Protein AF-A0A382N9A8-F1 (afdb_monomer_lite)

pLDDT: mean 83.61, std 8.75, range [49.22, 95.38]

Sequence (159 aa):
MVRSFYKTKEWALWAYGGGAVLMLSIWMQVQMTVALNSWYGKFYALLQNSADYVEKPQEGILLFYQQLISLDYVRNGFEGDPSFLVIASPYVVLATLTSYFTSIYGLRWRQAMTWGYIPRWRSVEQEIEGASQRIQEDCNRFARIIESLGLQIVRAVMT

Radius of gyration: 24.33 Å; chains: 1; bounding box: 50×27×77 Å

Secondary structure (DSSP, 8-state):
-HHHHHS-HHHHIIIIIIHHHHHHHHHHHHHHHHHHHHHHHHHHHHHHGGGGGSS-HHHHHHHHHHHHH--HHHHTTS-SPPPHHHHHHHHHHHHHHHHHHHHHHHHHHHHHHHHHHHHHHHT-SS--TTHHHHHHHHHHHHHHHHHHHHHHHHHHHH-

Organism: NCBI:txid408172

Structure (mmCIF, N/CA/C/O backbone):
data_AF-A0A382N9A8-F1
#
_entry.id   AF-A0A382N9A8-F1
#
loop_
_atom_site.group_PDB
_atom_site.id
_atom_site.type_symbol
_atom_site.label_atom_id
_atom_site.label_alt_id
_atom_site.label_comp_id
_atom_site.label_asym_id
_atom_site.label_entity_id
_atom_site.label_seq_id
_atom_site.pdbx_PDB_ins_code
_atom_site.Cartn_x
_atom_site.Cartn_y
_atom_site.Cartn_z
_atom_site.occupancy
_atom_site.B_iso_or_equiv
_atom_site.auth_seq_id
_atom_site.auth_comp_id
_atom_site.auth_asym_id
_atom_site.auth_atom_id
_atom_site.pdbx_PDB_model_num
ATOM 1 N N . MET A 1 1 ? -13.504 -11.016 23.204 1.00 64.00 1 MET A N 1
ATOM 2 C CA . MET A 1 1 ? -12.923 -9.980 22.318 1.00 64.00 1 MET A CA 1
ATOM 3 C C . MET A 1 1 ? -13.309 -10.180 20.853 1.00 64.00 1 MET A C 1
ATOM 5 O O . MET A 1 1 ? -14.146 -9.431 20.378 1.00 64.00 1 MET A O 1
ATOM 9 N N . VAL A 1 2 ? -12.833 -11.222 20.156 1.00 66.88 2 VAL A N 1
ATOM 10 C CA . VAL A 1 2 ? -13.151 -11.454 18.721 1.00 66.88 2 VAL A CA 1
ATOM 11 C C . VAL A 1 2 ? -14.659 -11.596 18.450 1.00 66.88 2 VAL A C 1
ATOM 13 O O . VAL A 1 2 ? -15.187 -10.981 17.529 1.00 66.88 2 VAL A O 1
ATOM 16 N N . ARG A 1 3 ? -15.390 -12.337 19.300 1.00 69.69 3 ARG A N 1
ATOM 17 C CA . ARG A 1 3 ? -16.852 -12.498 19.161 1.00 69.69 3 ARG A CA 1
ATOM 18 C C . ARG A 1 3 ? -17.608 -11.163 19.209 1.00 69.69 3 ARG A C 1
ATOM 20 O O . ARG A 1 3 ? -18.590 -11.024 18.501 1.00 69.69 3 ARG A O 1
ATOM 27 N N . SER A 1 4 ? -17.143 -10.183 19.985 1.00 71.62 4 SER A N 1
ATOM 28 C CA . SER A 1 4 ? -17.820 -8.887 20.140 1.00 71.62 4 SER A CA 1
ATOM 29 C C . SER A 1 4 ? -17.838 -8.065 18.847 1.00 71.62 4 SER A C 1
ATOM 31 O O . SER A 1 4 ? -18.730 -7.245 18.663 1.00 71.62 4 SER A O 1
ATOM 33 N N . PHE A 1 5 ? -16.889 -8.309 17.940 1.00 75.06 5 PHE A N 1
ATOM 34 C CA . PHE A 1 5 ? -16.811 -7.630 16.647 1.00 75.06 5 PHE A CA 1
ATOM 35 C C . PHE A 1 5 ? -17.370 -8.482 15.504 1.00 75.06 5 PHE A C 1
ATOM 37 O O . PHE A 1 5 ? -18.150 -7.987 14.702 1.00 75.06 5 PHE A O 1
ATOM 44 N N . TYR A 1 6 ? -17.051 -9.779 15.470 1.00 74.38 6 TYR A N 1
ATOM 45 C CA . TYR A 1 6 ? -17.453 -10.659 14.365 1.00 74.38 6 TYR A CA 1
ATOM 46 C C . TYR A 1 6 ? -18.821 -11.343 14.551 1.00 74.38 6 TYR A C 1
ATOM 48 O O . TYR A 1 6 ? -19.392 -11.813 13.576 1.00 74.38 6 TYR A O 1
ATOM 56 N N . LYS A 1 7 ? -19.379 -11.429 15.770 1.00 78.00 7 LYS A N 1
ATOM 57 C CA . LYS A 1 7 ? -20.690 -12.078 16.023 1.00 78.00 7 LYS A CA 1
ATOM 58 C C . LYS A 1 7 ? -21.831 -11.109 16.350 1.00 78.00 7 LYS A C 1
ATOM 60 O O . LYS A 1 7 ? -22.952 -11.561 16.572 1.00 78.00 7 LYS A O 1
ATOM 65 N N . THR A 1 8 ? -21.582 -9.803 16.377 1.00 81.19 8 THR A N 1
ATOM 66 C CA . THR A 1 8 ? -22.596 -8.801 16.740 1.00 81.19 8 THR A CA 1
ATOM 67 C C . THR A 1 8 ? -23.176 -8.164 15.482 1.00 81.19 8 THR A C 1
ATOM 69 O O . THR A 1 8 ? -22.420 -7.696 14.633 1.00 81.19 8 THR A O 1
ATOM 72 N N . LYS A 1 9 ? -24.511 -8.112 15.359 1.00 78.38 9 LYS A N 1
ATOM 73 C CA . LYS A 1 9 ? -25.193 -7.580 14.160 1.00 78.38 9 LYS A CA 1
ATOM 74 C C . LYS A 1 9 ? -24.804 -6.133 13.839 1.00 78.38 9 LYS A C 1
ATOM 76 O O . LYS A 1 9 ? -24.643 -5.803 12.672 1.00 78.38 9 LYS A O 1
ATOM 81 N N . GLU A 1 10 ? -24.593 -5.309 14.863 1.00 83.00 10 GLU A N 1
ATOM 82 C CA . GLU A 1 10 ? -24.188 -3.900 14.730 1.00 83.00 10 GLU A CA 1
ATOM 83 C C . GLU A 1 10 ? -22.838 -3.729 14.017 1.00 83.00 10 GLU A C 1
ATOM 85 O O . GLU A 1 10 ? -22.650 -2.795 13.242 1.00 83.00 10 GLU A O 1
ATOM 90 N N . TRP A 1 11 ? -21.903 -4.653 14.253 1.00 85.50 11 TRP A N 1
ATOM 91 C CA . TRP A 1 11 ? -20.531 -4.576 13.748 1.00 85.50 11 TRP A CA 1
ATOM 92 C C . TRP A 1 11 ? -20.278 -5.481 12.543 1.00 85.50 11 TRP A C 1
ATOM 94 O O . TRP A 1 11 ? -19.219 -5.380 11.933 1.00 85.50 11 TRP A O 1
ATOM 104 N N . ALA A 1 12 ? -21.245 -6.317 12.153 1.00 83.75 12 ALA A N 1
ATOM 105 C CA . ALA A 1 12 ? -21.089 -7.307 11.088 1.00 83.75 12 ALA A CA 1
ATOM 106 C C . ALA A 1 12 ? -20.700 -6.682 9.735 1.00 83.75 12 ALA A C 1
ATOM 108 O O . ALA A 1 12 ? -19.810 -7.195 9.061 1.00 83.75 12 ALA A O 1
ATOM 109 N N . LEU A 1 13 ? -21.306 -5.549 9.358 1.00 85.06 13 LEU A N 1
ATOM 110 C CA . LEU A 1 13 ? -20.954 -4.833 8.123 1.00 85.06 13 LEU A CA 1
ATOM 111 C C . LEU A 1 13 ? -19.500 -4.354 8.132 1.00 85.06 13 LEU A C 1
ATOM 113 O O . LEU A 1 13 ? -18.795 -4.505 7.139 1.00 85.06 13 LEU A O 1
ATOM 117 N N . TRP A 1 14 ? -19.033 -3.821 9.262 1.00 86.88 14 TRP A N 1
ATOM 118 C CA . TRP A 1 14 ? -17.641 -3.408 9.404 1.00 86.88 14 TRP A CA 1
ATOM 119 C C . TRP A 1 14 ? -16.714 -4.612 9.415 1.00 86.88 14 TRP A C 1
ATOM 121 O O . TRP A 1 14 ? -15.769 -4.626 8.643 1.00 86.88 14 TRP A O 1
ATOM 131 N N . ALA A 1 15 ? -17.006 -5.630 10.221 1.00 84.38 15 ALA A N 1
ATOM 132 C CA . ALA A 1 15 ? -16.158 -6.801 10.391 1.00 84.38 15 ALA A CA 1
ATOM 133 C C . ALA A 1 15 ? -15.970 -7.595 9.090 1.00 84.38 15 ALA A C 1
ATOM 135 O O . ALA A 1 15 ? -14.845 -7.919 8.720 1.00 84.38 15 ALA A O 1
ATOM 136 N N . TYR A 1 16 ? -17.054 -7.884 8.368 1.00 85.69 16 TYR A N 1
ATOM 137 C CA . TYR A 1 16 ? -16.980 -8.671 7.137 1.00 85.69 16 TYR A CA 1
ATOM 138 C C . TYR A 1 16 ? -16.769 -7.799 5.901 1.00 85.69 16 TYR A C 1
ATOM 140 O O . TYR A 1 16 ? -15.902 -8.102 5.089 1.00 85.69 16 TYR A O 1
ATOM 148 N N . GLY A 1 17 ? -17.510 -6.696 5.769 1.00 88.56 17 GLY A N 1
ATOM 149 C CA . GLY A 1 17 ? -17.387 -5.792 4.624 1.00 88.56 17 GLY A CA 1
ATOM 150 C C . GLY A 1 17 ? -16.067 -5.025 4.635 1.00 88.56 17 GLY A C 1
ATOM 151 O O . GLY A 1 17 ? -15.344 -5.032 3.645 1.00 88.56 17 GLY A O 1
ATOM 152 N N . GLY A 1 18 ? -15.698 -4.433 5.773 1.00 88.12 18 GLY A N 1
ATOM 153 C CA . GLY A 1 18 ? -14.402 -3.768 5.924 1.00 88.12 18 GLY A CA 1
ATOM 154 C C . GLY A 1 18 ? -13.226 -4.739 5.801 1.00 88.12 18 GLY A C 1
ATOM 155 O O . GLY A 1 18 ? -12.240 -4.420 5.141 1.00 88.12 18 GLY A O 1
ATOM 156 N N . GLY A 1 19 ? -13.356 -5.950 6.352 1.00 86.50 19 GLY A N 1
ATOM 157 C CA . GLY A 1 19 ? -12.365 -7.013 6.173 1.00 86.50 19 GLY A CA 1
ATOM 158 C C . GLY A 1 19 ? -12.198 -7.419 4.704 1.00 86.50 19 GLY A C 1
ATOM 159 O O . GLY A 1 19 ? -11.072 -7.514 4.219 1.00 86.50 19 GLY A O 1
ATOM 160 N N . ALA A 1 20 ? -13.300 -7.591 3.968 1.00 88.50 20 ALA A N 1
ATOM 161 C CA . ALA A 1 20 ? -13.270 -7.906 2.541 1.00 88.50 20 ALA A CA 1
ATOM 162 C C . ALA A 1 20 ? -12.640 -6.780 1.707 1.00 88.50 20 ALA A C 1
ATOM 164 O O . ALA A 1 20 ? -11.820 -7.060 0.835 1.00 88.50 20 ALA A O 1
ATOM 165 N N . VAL A 1 21 ? -12.962 -5.516 2.007 1.00 89.69 21 VAL A N 1
ATOM 166 C CA . VAL A 1 21 ? -12.340 -4.349 1.359 1.00 89.69 21 VAL A CA 1
ATOM 167 C C . VAL A 1 21 ? -10.832 -4.336 1.598 1.00 89.69 21 VAL A C 1
ATOM 169 O O . VAL A 1 21 ? -10.076 -4.157 0.650 1.00 89.69 21 VAL A O 1
ATOM 172 N N . LEU A 1 22 ? -10.374 -4.580 2.830 1.00 88.88 22 LEU A N 1
ATOM 173 C CA . LEU A 1 22 ? -8.941 -4.657 3.131 1.00 88.88 22 LEU A CA 1
ATOM 174 C C . LEU A 1 22 ? -8.247 -5.790 2.376 1.00 88.88 22 LEU A C 1
ATOM 176 O O . LEU A 1 22 ? -7.193 -5.568 1.785 1.00 88.88 22 LEU A O 1
ATOM 180 N N . MET A 1 23 ? -8.847 -6.980 2.358 1.00 84.88 23 MET A N 1
ATOM 181 C CA . MET A 1 23 ? -8.313 -8.126 1.618 1.00 84.88 23 MET A CA 1
ATOM 182 C C . MET A 1 23 ? -8.196 -7.831 0.120 1.00 84.88 23 MET A C 1
ATOM 184 O O . MET A 1 23 ? -7.156 -8.097 -0.479 1.00 84.88 23 MET A O 1
ATOM 188 N N . LEU A 1 24 ? -9.233 -7.238 -0.473 1.00 88.31 24 LEU A N 1
ATOM 189 C CA . LEU A 1 24 ? -9.244 -6.851 -1.882 1.00 88.31 24 LEU A CA 1
ATOM 190 C C . LEU A 1 24 ? -8.199 -5.765 -2.178 1.00 88.31 24 LEU A C 1
ATOM 192 O O . LEU A 1 24 ? -7.467 -5.870 -3.160 1.00 88.31 24 LEU A O 1
ATOM 196 N N . SER A 1 25 ? -8.064 -4.766 -1.304 1.00 88.50 25 SER A N 1
ATOM 197 C CA . SER A 1 25 ? -7.040 -3.724 -1.423 1.00 88.50 25 SER A CA 1
ATOM 198 C C . SER A 1 25 ? -5.620 -4.281 -1.363 1.00 88.50 25 SER A C 1
ATOM 200 O O . SER A 1 25 ? -4.781 -3.894 -2.175 1.00 88.50 25 SER A O 1
ATOM 202 N N . ILE A 1 26 ? -5.344 -5.211 -0.444 1.00 85.50 26 ILE A N 1
ATOM 203 C CA . ILE A 1 26 ? -4.035 -5.873 -0.350 1.00 85.50 26 ILE A CA 1
ATOM 204 C C . ILE A 1 26 ? -3.778 -6.720 -1.600 1.00 85.50 26 ILE A C 1
ATOM 206 O O . ILE A 1 26 ? -2.691 -6.650 -2.168 1.00 85.50 26 ILE A O 1
ATOM 210 N N . TRP A 1 27 ? -4.773 -7.476 -2.070 1.00 86.94 27 TRP A N 1
ATOM 211 C CA . TRP A 1 27 ? -4.645 -8.265 -3.295 1.00 86.94 27 TRP A CA 1
ATOM 212 C C . TRP A 1 27 ? -4.304 -7.388 -4.510 1.00 86.94 27 TRP A C 1
ATOM 214 O O . TRP A 1 27 ? -3.368 -7.704 -5.244 1.00 86.94 27 TRP A O 1
ATOM 224 N N . MET A 1 28 ? -4.982 -6.247 -4.682 1.00 89.25 28 MET A N 1
ATOM 225 C CA . MET A 1 28 ? -4.665 -5.284 -5.745 1.00 89.25 28 MET A CA 1
ATOM 226 C C . MET A 1 28 ? -3.245 -4.717 -5.614 1.00 89.25 28 MET A C 1
ATOM 228 O O . MET A 1 28 ? -2.534 -4.628 -6.613 1.00 89.25 28 MET A O 1
ATOM 232 N N . GLN A 1 29 ? -2.799 -4.382 -4.397 1.00 87.50 29 GLN A N 1
ATOM 233 C CA . GLN A 1 29 ? -1.422 -3.927 -4.163 1.00 87.50 29 GLN A CA 1
ATOM 234 C C . GLN A 1 29 ? -0.392 -4.987 -4.572 1.00 87.50 29 GLN A C 1
ATOM 236 O O . GLN A 1 29 ? 0.605 -4.648 -5.201 1.00 87.50 29 GLN A O 1
ATOM 241 N N . VAL A 1 30 ? -0.638 -6.267 -4.274 1.00 88.88 30 VAL A N 1
ATOM 242 C CA . VAL A 1 30 ? 0.253 -7.363 -4.690 1.00 88.88 30 VAL A CA 1
ATOM 243 C C . VAL A 1 30 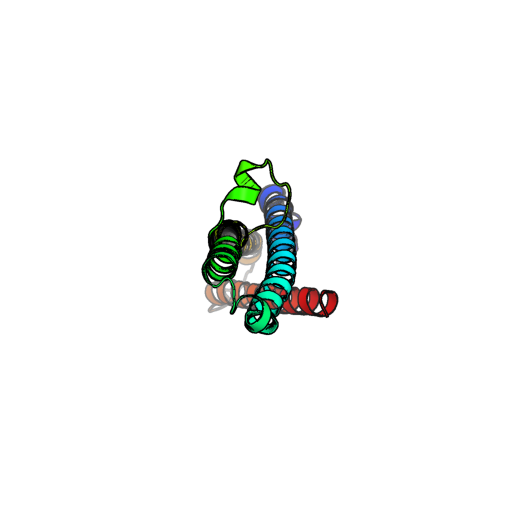? 0.336 -7.460 -6.215 1.00 88.88 30 VAL A C 1
ATOM 245 O O . VAL A 1 30 ? 1.439 -7.559 -6.748 1.00 88.88 30 VAL A O 1
ATOM 248 N N . GLN A 1 31 ? -0.792 -7.369 -6.928 1.00 88.94 31 GLN A N 1
ATOM 249 C CA . GLN A 1 31 ? -0.790 -7.376 -8.399 1.00 88.94 31 GLN A CA 1
ATOM 250 C C . GLN A 1 31 ? 0.023 -6.207 -8.976 1.00 88.94 31 GLN A C 1
ATOM 252 O O . GLN A 1 31 ? 0.820 -6.395 -9.894 1.00 88.94 31 GLN A O 1
ATOM 257 N N . MET A 1 32 ? -0.111 -5.011 -8.395 1.00 91.00 32 MET A N 1
ATOM 258 C CA . MET A 1 32 ? 0.687 -3.845 -8.791 1.00 91.00 32 MET A CA 1
ATOM 259 C C . MET A 1 32 ? 2.183 -4.045 -8.512 1.00 91.00 32 MET A C 1
ATOM 261 O O . MET A 1 32 ? 3.008 -3.678 -9.345 1.00 91.00 32 MET A O 1
ATOM 265 N N . THR A 1 33 ? 2.553 -4.676 -7.395 1.00 88.94 33 THR A N 1
ATOM 266 C CA . THR A 1 33 ? 3.955 -5.010 -7.091 1.00 88.94 33 THR A CA 1
ATOM 267 C C . THR A 1 33 ? 4.532 -6.018 -8.085 1.00 88.94 33 THR A C 1
ATOM 269 O O . THR A 1 33 ? 5.675 -5.870 -8.513 1.00 88.94 33 THR A O 1
ATOM 272 N N . VAL A 1 34 ? 3.754 -7.019 -8.509 1.00 91.06 34 VAL A N 1
ATOM 273 C CA . VAL A 1 34 ? 4.177 -7.958 -9.565 1.00 91.06 34 VAL A CA 1
ATOM 274 C C . VAL A 1 34 ? 4.393 -7.220 -10.889 1.00 91.06 34 VAL A C 1
ATOM 276 O O . VAL A 1 34 ? 5.408 -7.439 -11.553 1.00 91.06 34 VAL A O 1
ATOM 279 N N . ALA A 1 35 ? 3.492 -6.301 -11.247 1.00 91.75 35 ALA A N 1
ATOM 280 C CA . ALA A 1 35 ? 3.644 -5.469 -12.438 1.00 91.75 35 ALA A CA 1
ATOM 281 C C . ALA A 1 35 ? 4.898 -4.577 -12.359 1.00 91.75 35 ALA A C 1
ATOM 283 O O . ALA A 1 35 ? 5.660 -4.515 -13.323 1.00 91.75 35 ALA A O 1
ATOM 284 N N . LEU A 1 36 ? 5.172 -3.964 -11.198 1.00 92.88 36 LEU A N 1
ATOM 285 C CA . LEU A 1 36 ? 6.410 -3.215 -10.953 1.00 92.88 36 LEU A CA 1
ATOM 286 C C . LEU A 1 36 ? 7.650 -4.098 -11.100 1.00 92.88 36 LEU A C 1
ATOM 288 O O . LEU A 1 36 ? 8.618 -3.675 -11.721 1.00 92.88 36 LEU A O 1
ATOM 292 N N . ASN A 1 37 ? 7.632 -5.327 -10.581 1.00 92.19 37 ASN A N 1
ATOM 293 C CA . ASN A 1 37 ? 8.753 -6.259 -10.727 1.00 92.19 37 ASN A CA 1
ATOM 294 C C . ASN A 1 37 ? 9.009 -6.630 -12.196 1.00 92.19 37 ASN A C 1
ATOM 296 O O . ASN A 1 37 ? 10.161 -6.683 -12.626 1.00 92.19 37 ASN A O 1
ATOM 300 N N . SER A 1 38 ? 7.951 -6.849 -12.983 1.00 92.38 38 SER A N 1
ATOM 301 C CA . SER A 1 38 ? 8.084 -7.082 -14.427 1.00 92.38 38 SER A CA 1
ATOM 302 C C . SER A 1 38 ? 8.661 -5.858 -15.144 1.00 92.38 38 SER A C 1
ATOM 304 O O . SER A 1 38 ? 9.596 -5.990 -15.939 1.00 92.38 38 SER A O 1
ATOM 306 N N . TRP A 1 39 ? 8.163 -4.664 -14.807 1.00 94.62 39 TRP A N 1
ATOM 307 C CA . TRP A 1 39 ? 8.689 -3.397 -15.311 1.00 94.62 39 TRP A CA 1
ATOM 308 C C . TRP A 1 39 ? 10.174 -3.216 -14.965 1.00 94.62 39 TRP A C 1
ATOM 310 O O . TRP A 1 39 ? 10.965 -2.893 -15.848 1.00 94.62 39 TRP A O 1
ATOM 320 N N . TYR A 1 40 ? 10.581 -3.512 -13.724 1.00 93.62 40 TYR A N 1
ATOM 321 C CA . TYR A 1 40 ? 11.980 -3.452 -13.290 1.00 93.62 40 TYR A CA 1
ATOM 322 C C . TYR A 1 40 ? 12.885 -4.305 -14.181 1.00 93.62 40 TYR A C 1
ATOM 324 O O . TYR A 1 40 ? 13.927 -3.826 -14.626 1.00 93.62 40 TYR A O 1
ATOM 332 N N . GLY A 1 41 ? 12.480 -5.541 -14.486 1.00 93.44 41 GLY A N 1
ATOM 333 C CA . GLY A 1 41 ? 13.239 -6.416 -15.381 1.00 93.44 41 GLY A CA 1
ATOM 334 C C . GLY A 1 41 ? 13.438 -5.806 -16.772 1.00 93.44 41 GLY A C 1
ATOM 335 O O . GLY A 1 41 ? 14.560 -5.767 -17.276 1.00 93.44 41 GLY A O 1
ATOM 336 N N . LYS A 1 42 ? 12.369 -5.265 -17.370 1.00 91.38 42 LYS A N 1
ATOM 337 C CA . LYS A 1 42 ? 12.420 -4.620 -18.696 1.00 91.38 42 LYS A CA 1
ATOM 338 C C . LYS A 1 42 ? 13.270 -3.352 -18.690 1.00 91.38 42 LYS A C 1
ATOM 340 O O . LYS A 1 42 ? 14.075 -3.144 -19.595 1.00 91.38 42 LYS A O 1
ATOM 345 N N . PHE A 1 43 ? 13.121 -2.529 -17.658 1.00 93.56 43 PHE A N 1
ATOM 346 C CA . PHE A 1 43 ? 13.870 -1.291 -17.503 1.00 93.56 43 PHE A CA 1
ATOM 347 C C . PHE A 1 43 ? 15.374 -1.551 -17.372 1.00 93.56 43 PHE A C 1
ATOM 349 O O . PHE A 1 43 ? 16.171 -0.933 -18.075 1.00 93.56 43 PHE A O 1
ATOM 356 N N . TYR A 1 44 ? 15.781 -2.508 -16.534 1.00 92.56 44 TYR A N 1
ATOM 357 C CA . TYR A 1 44 ? 17.197 -2.857 -16.409 1.00 92.56 44 TYR A CA 1
ATOM 358 C C . TYR A 1 44 ? 17.755 -3.533 -17.662 1.00 92.56 44 TYR A C 1
ATOM 360 O O . TYR A 1 44 ? 18.898 -3.257 -18.017 1.00 92.56 44 TYR A O 1
ATOM 368 N N . ALA A 1 45 ? 16.962 -4.339 -18.374 1.00 93.44 45 ALA A N 1
ATOM 369 C CA . ALA A 1 45 ? 17.370 -4.879 -19.670 1.00 93.44 45 ALA A CA 1
ATOM 370 C C . ALA A 1 45 ? 17.627 -3.763 -20.701 1.00 93.44 45 ALA A C 1
ATOM 372 O O . ALA A 1 45 ? 18.618 -3.817 -21.427 1.00 93.44 45 ALA A O 1
ATOM 373 N N . LEU A 1 46 ? 16.793 -2.715 -20.723 1.00 91.06 46 LEU A N 1
ATOM 374 C CA . LEU A 1 46 ? 17.009 -1.536 -21.570 1.00 91.06 46 LEU A CA 1
ATOM 375 C C . LEU A 1 46 ? 18.322 -0.819 -21.221 1.00 91.06 46 LEU A C 1
ATOM 377 O O . LEU A 1 46 ? 19.072 -0.440 -22.117 1.00 91.06 46 LEU A O 1
ATOM 381 N N . LEU A 1 47 ? 18.621 -0.656 -19.929 1.00 91.00 47 LEU A N 1
ATOM 382 C CA . LEU A 1 47 ? 19.882 -0.051 -19.487 1.00 91.00 47 LEU A CA 1
ATOM 383 C C . LEU A 1 47 ? 21.096 -0.923 -19.829 1.00 91.00 47 LEU A C 1
ATOM 385 O O . LEU A 1 47 ? 22.133 -0.401 -20.240 1.00 91.00 47 LEU A O 1
ATOM 389 N N . GLN A 1 48 ? 20.972 -2.241 -19.683 1.00 92.44 48 GLN A N 1
ATOM 390 C CA . GLN A 1 48 ? 22.037 -3.191 -19.994 1.00 92.44 48 GLN A CA 1
ATOM 391 C C . GLN A 1 48 ? 22.364 -3.211 -21.493 1.00 92.44 48 GLN A C 1
ATOM 393 O O . GLN A 1 48 ? 23.535 -3.217 -21.860 1.00 92.44 48 GLN A O 1
ATOM 398 N N . ASN A 1 49 ? 21.342 -3.135 -22.345 1.00 90.56 49 ASN A N 1
ATOM 399 C CA . ASN A 1 49 ? 21.479 -3.099 -23.802 1.00 90.56 49 ASN A CA 1
ATOM 400 C C . ASN A 1 49 ? 21.630 -1.666 -24.344 1.00 90.56 49 ASN A C 1
ATOM 402 O O . ASN A 1 49 ? 21.401 -1.405 -25.521 1.00 90.56 49 ASN A O 1
ATOM 406 N N . SER A 1 50 ? 22.024 -0.709 -23.499 1.00 86.75 50 SER A N 1
ATOM 407 C CA . SER A 1 50 ? 22.221 0.690 -23.906 1.00 86.75 50 SER A CA 1
ATOM 408 C C . SER A 1 50 ? 23.286 0.859 -24.996 1.00 86.75 50 SER A C 1
ATOM 410 O O . SER A 1 50 ? 23.196 1.791 -25.794 1.00 86.75 50 SER A O 1
ATOM 412 N N . ALA A 1 51 ? 24.252 -0.063 -25.072 1.00 87.69 51 ALA A N 1
ATOM 413 C CA . ALA A 1 51 ? 25.273 -0.096 -26.118 1.00 87.69 51 ALA A CA 1
ATOM 414 C C . ALA A 1 51 ? 24.679 -0.254 -27.532 1.00 87.69 51 ALA A C 1
ATOM 416 O O . ALA A 1 51 ? 25.224 0.304 -28.483 1.00 87.69 51 ALA A O 1
ATOM 417 N N . ASP A 1 52 ? 23.530 -0.923 -27.667 1.00 88.75 52 ASP A N 1
ATOM 418 C CA . ASP A 1 52 ? 22.854 -1.125 -28.957 1.00 88.75 52 ASP A CA 1
ATOM 419 C C . ASP A 1 52 ? 22.285 0.189 -29.526 1.00 88.75 52 ASP A C 1
ATOM 421 O O . ASP A 1 52 ? 22.020 0.301 -30.722 1.00 88.75 52 ASP A O 1
ATOM 425 N N . TYR A 1 53 ? 22.137 1.215 -28.683 1.00 87.25 53 TYR A N 1
ATOM 426 C CA . TYR A 1 53 ? 21.596 2.525 -29.052 1.00 87.25 53 TYR A CA 1
ATOM 427 C C . TYR A 1 53 ? 22.681 3.591 -29.257 1.00 87.25 53 TYR A C 1
ATOM 429 O O . TYR A 1 53 ? 22.354 4.767 -29.412 1.00 87.25 53 TYR A O 1
ATOM 437 N N . VAL A 1 54 ? 23.967 3.219 -29.288 1.00 84.44 54 VAL A N 1
ATOM 438 C CA . VAL A 1 54 ? 25.078 4.175 -29.481 1.00 84.44 54 VAL A CA 1
ATOM 439 C C . VAL A 1 54 ? 24.989 4.886 -30.833 1.00 84.44 54 VAL A C 1
ATOM 441 O O . VAL A 1 54 ? 25.213 6.093 -30.905 1.00 84.44 54 VAL A O 1
ATOM 444 N N . GLU A 1 55 ? 24.606 4.173 -31.894 1.00 86.81 55 GLU A N 1
ATOM 445 C CA . GLU A 1 55 ? 24.425 4.767 -33.226 1.00 86.81 55 GLU A CA 1
ATOM 446 C C . GLU A 1 55 ? 23.128 5.587 -33.343 1.00 86.81 55 GLU A C 1
ATOM 448 O O . GLU A 1 55 ? 23.000 6.434 -34.228 1.00 86.81 55 GLU A O 1
ATOM 453 N N . LYS A 1 56 ? 22.167 5.369 -32.433 1.00 87.50 56 LYS A N 1
ATOM 454 C CA . LYS A 1 56 ? 20.848 6.021 -32.418 1.00 87.50 56 LYS A CA 1
ATOM 455 C C . LYS A 1 56 ? 20.431 6.448 -31.002 1.00 87.50 56 LYS A C 1
ATOM 457 O O . LYS A 1 56 ? 19.425 5.973 -30.467 1.00 87.50 56 LYS A O 1
ATOM 462 N N . PRO A 1 57 ? 21.152 7.400 -30.390 1.00 85.81 57 PRO A N 1
ATOM 463 C CA . PRO A 1 57 ? 20.956 7.756 -28.984 1.00 85.81 57 PRO A CA 1
ATOM 464 C C . PRO A 1 57 ? 19.561 8.327 -28.697 1.00 85.81 57 PRO A C 1
ATOM 466 O O . PRO A 1 57 ? 19.026 8.158 -27.605 1.00 85.81 57 PRO A O 1
ATOM 469 N N . GLN A 1 58 ? 18.939 8.973 -29.686 1.00 88.38 58 GLN A N 1
ATOM 470 C CA . GLN A 1 58 ? 17.598 9.547 -29.561 1.00 88.38 58 GLN A CA 1
ATOM 471 C C . GLN A 1 58 ? 16.518 8.473 -29.349 1.00 88.38 58 GLN A C 1
ATOM 473 O O . GLN A 1 58 ? 15.616 8.683 -28.538 1.00 88.38 58 GLN A O 1
ATOM 478 N N . GLU A 1 59 ? 16.624 7.318 -30.019 1.00 87.81 59 GLU A N 1
ATOM 479 C CA . GLU A 1 59 ? 15.678 6.202 -29.860 1.00 87.81 59 GLU A CA 1
ATOM 480 C C . GLU A 1 59 ? 15.786 5.589 -28.455 1.00 87.81 59 GLU A C 1
ATOM 482 O O . GLU A 1 59 ? 14.772 5.394 -27.784 1.00 87.81 59 GLU A O 1
ATOM 487 N N . GLY A 1 60 ? 17.011 5.374 -27.960 1.00 86.56 60 GLY A N 1
ATOM 488 C CA . GLY A 1 60 ? 17.243 4.847 -26.611 1.00 86.56 60 GLY A CA 1
ATOM 489 C C . GLY A 1 60 ? 16.730 5.779 -25.506 1.00 86.56 60 GLY A C 1
ATOM 490 O O . GLY A 1 60 ? 16.078 5.331 -24.560 1.00 86.56 60 GLY A O 1
ATOM 491 N N . ILE A 1 61 ? 16.955 7.091 -25.644 1.00 88.25 61 ILE A N 1
ATOM 492 C CA . ILE A 1 61 ? 16.446 8.097 -24.697 1.00 88.25 61 ILE A CA 1
ATOM 493 C C . ILE A 1 61 ? 14.912 8.130 -24.710 1.00 88.25 61 ILE A C 1
ATOM 495 O O . ILE A 1 61 ? 14.289 8.202 -23.648 1.00 88.25 61 ILE A O 1
ATOM 499 N N . LEU A 1 62 ? 14.287 8.048 -25.888 1.00 90.81 62 LEU A N 1
ATOM 500 C CA . LEU A 1 62 ? 12.831 8.007 -25.999 1.00 90.81 62 LEU A CA 1
ATOM 501 C C . LEU A 1 62 ? 12.251 6.775 -25.290 1.00 90.81 62 LEU A C 1
ATOM 503 O O . LEU A 1 62 ? 11.331 6.926 -24.487 1.00 90.81 62 LEU A O 1
ATOM 507 N N . LEU A 1 63 ? 12.816 5.586 -25.526 1.00 89.50 63 LEU A N 1
ATOM 508 C CA . LEU A 1 63 ? 12.407 4.342 -24.859 1.00 89.50 63 LEU A CA 1
ATOM 509 C C . LEU A 1 63 ? 12.550 4.435 -23.334 1.00 89.50 63 LEU A C 1
ATOM 511 O O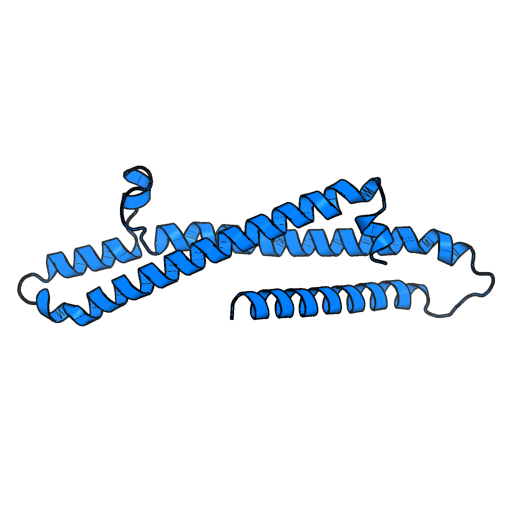 . LEU A 1 63 ? 11.669 3.990 -22.598 1.00 89.50 63 LEU A O 1
ATOM 515 N N . PHE A 1 64 ? 13.624 5.059 -22.849 1.00 91.62 64 PHE A N 1
ATOM 516 C CA . PHE A 1 64 ? 13.838 5.284 -21.421 1.00 91.62 64 PHE A CA 1
ATOM 517 C C . PHE A 1 64 ? 12.724 6.141 -20.801 1.00 91.62 64 PHE A C 1
ATOM 519 O O . PHE A 1 64 ? 12.124 5.756 -19.793 1.00 91.62 64 PHE A O 1
ATOM 526 N N . TYR A 1 65 ? 12.395 7.278 -21.424 1.00 91.25 65 TYR A N 1
ATOM 527 C CA . TYR A 1 65 ? 11.293 8.122 -20.956 1.00 91.25 65 TYR A CA 1
ATOM 528 C C . TYR A 1 65 ? 9.936 7.433 -21.097 1.00 91.25 65 TYR A C 1
ATOM 530 O O . TYR A 1 65 ? 9.082 7.599 -20.224 1.00 91.25 65 TYR A O 1
ATOM 538 N N . GLN A 1 66 ? 9.738 6.625 -22.140 1.00 91.50 66 GLN A N 1
ATOM 539 C CA . GLN A 1 66 ? 8.516 5.844 -22.294 1.00 91.50 66 GLN A CA 1
ATOM 540 C C . GLN A 1 66 ? 8.336 4.862 -21.132 1.00 91.50 66 GLN A C 1
ATOM 542 O O . GLN A 1 66 ? 7.270 4.830 -20.519 1.00 91.50 66 GLN A O 1
ATOM 547 N N . GLN A 1 67 ? 9.390 4.138 -20.753 1.00 91.50 67 GLN A N 1
ATOM 548 C CA . GLN A 1 67 ? 9.340 3.224 -19.612 1.00 91.50 67 GLN A CA 1
ATOM 549 C C . GLN A 1 67 ? 9.055 3.949 -18.287 1.00 91.50 67 GLN A C 1
ATOM 551 O O . GLN A 1 67 ? 8.378 3.386 -17.431 1.00 91.50 67 GLN A O 1
ATOM 556 N N . LEU A 1 68 ? 9.511 5.191 -18.098 1.00 92.44 68 LEU A N 1
ATOM 557 C CA . LEU A 1 68 ? 9.309 5.917 -16.839 1.00 92.44 68 LEU A CA 1
ATOM 558 C C . LEU A 1 68 ? 7.962 6.642 -16.738 1.00 92.44 68 LEU A C 1
ATOM 560 O O . LEU A 1 68 ? 7.275 6.511 -15.725 1.00 92.44 68 LEU A O 1
ATOM 564 N N . ILE A 1 69 ? 7.599 7.434 -17.748 1.00 92.50 69 ILE A N 1
ATOM 565 C CA . ILE A 1 69 ? 6.525 8.439 -17.640 1.00 92.50 69 ILE A CA 1
ATOM 566 C C . ILE A 1 69 ? 5.467 8.359 -18.746 1.00 92.50 69 ILE A C 1
ATOM 568 O O . ILE A 1 69 ? 4.577 9.210 -18.786 1.00 92.50 69 ILE A O 1
ATOM 572 N N . SER A 1 70 ? 5.527 7.369 -19.645 1.00 90.25 70 SER A N 1
ATOM 573 C CA . SER A 1 70 ? 4.514 7.236 -20.702 1.00 90.25 70 SER A CA 1
ATOM 574 C C . SER A 1 70 ? 3.114 7.007 -20.125 1.00 90.25 70 SER A C 1
ATOM 576 O O . SER A 1 70 ? 2.937 6.298 -19.137 1.00 90.25 70 SER A O 1
ATOM 578 N N . LEU A 1 71 ? 2.107 7.575 -20.788 1.00 88.50 71 LEU A N 1
ATOM 579 C CA . LEU A 1 71 ? 0.689 7.311 -20.533 1.00 88.50 71 LEU A CA 1
ATOM 580 C C . LEU A 1 71 ? 0.055 6.444 -21.633 1.00 88.50 71 LEU A C 1
ATOM 582 O O . LEU A 1 71 ? -1.168 6.308 -21.668 1.00 88.50 71 LEU A O 1
ATOM 586 N N . ASP A 1 72 ? 0.857 5.872 -22.531 1.00 88.12 72 ASP A N 1
ATOM 587 C CA . ASP A 1 72 ? 0.377 5.166 -23.725 1.00 88.12 72 ASP A CA 1
ATOM 588 C C . ASP A 1 72 ? -0.457 3.942 -23.358 1.00 88.12 72 ASP A C 1
ATOM 590 O O . ASP A 1 72 ? -1.523 3.746 -23.928 1.00 88.12 72 ASP A O 1
ATOM 594 N N . TYR A 1 73 ? -0.059 3.200 -22.322 1.00 87.81 73 TYR A N 1
ATOM 595 C CA . TYR A 1 73 ? -0.845 2.083 -21.792 1.00 87.81 73 TYR A CA 1
ATOM 596 C C . TYR A 1 73 ? -2.289 2.487 -21.456 1.00 87.81 73 TYR A C 1
ATOM 598 O O . TYR A 1 73 ? -3.233 1.778 -21.779 1.00 87.81 73 TYR A O 1
ATOM 606 N N . VAL A 1 74 ? -2.490 3.661 -20.847 1.00 87.94 74 VAL A N 1
ATOM 607 C CA . VAL A 1 74 ? -3.834 4.152 -20.500 1.00 87.94 74 VAL A CA 1
ATOM 608 C C . VAL A 1 74 ? -4.556 4.695 -21.734 1.00 87.94 74 VAL A C 1
ATOM 610 O O . VAL A 1 74 ? -5.744 4.439 -21.915 1.00 87.94 74 VAL A O 1
ATOM 613 N N . ARG A 1 75 ? -3.849 5.428 -22.602 1.00 89.31 75 ARG A N 1
ATOM 614 C CA . ARG A 1 75 ? -4.422 6.016 -23.826 1.00 89.31 75 ARG A CA 1
ATOM 615 C C . ARG A 1 75 ? -4.877 4.961 -24.832 1.00 89.31 75 ARG A C 1
ATOM 617 O O . ARG A 1 75 ? -5.882 5.173 -25.501 1.00 89.31 75 ARG A O 1
ATOM 624 N N . ASN A 1 76 ? -4.181 3.832 -24.886 1.00 89.31 76 ASN A N 1
ATOM 625 C CA . ASN A 1 76 ? -4.473 2.714 -25.780 1.00 89.31 76 ASN A CA 1
ATOM 626 C C . ASN A 1 76 ?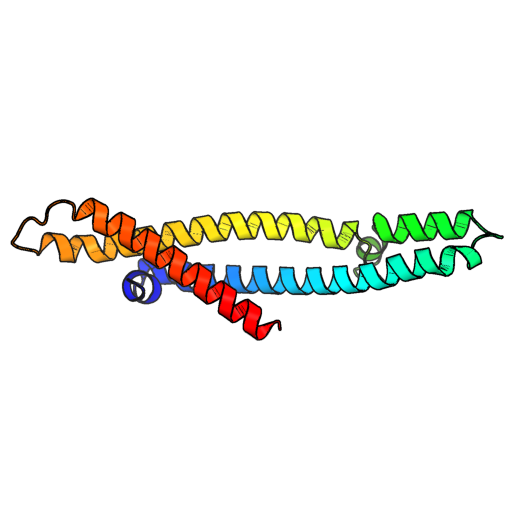 -5.485 1.719 -25.186 1.00 89.31 76 ASN A C 1
ATOM 628 O O . ASN A 1 76 ? -5.672 0.645 -25.739 1.00 89.31 76 ASN A O 1
ATOM 632 N N . GLY A 1 77 ? -6.138 2.045 -24.063 1.00 88.19 77 GLY A N 1
ATOM 633 C CA . GLY A 1 77 ? -7.173 1.183 -23.488 1.00 88.19 77 GLY A CA 1
ATOM 634 C C . GLY A 1 77 ? -6.644 -0.006 -22.681 1.00 88.19 77 GLY A C 1
ATOM 635 O O . GLY A 1 77 ? -7.285 -1.051 -22.671 1.00 88.19 77 GLY A O 1
ATOM 636 N N . PHE A 1 78 ? -5.529 0.164 -21.961 1.00 86.12 78 PHE A N 1
ATOM 637 C CA . PHE A 1 78 ? -4.853 -0.869 -21.153 1.00 86.12 78 PHE A CA 1
ATOM 638 C C . PHE A 1 78 ? -4.159 -1.962 -21.977 1.00 86.12 78 PHE A C 1
ATOM 640 O O . PHE A 1 78 ? -3.940 -3.073 -21.495 1.00 86.12 78 PHE A O 1
ATOM 647 N N . GLU A 1 79 ? -3.781 -1.633 -23.211 1.00 83.81 79 GLU A N 1
ATOM 648 C CA . GLU A 1 79 ? -3.021 -2.508 -24.098 1.00 83.81 79 GLU A CA 1
ATOM 649 C C . GLU A 1 79 ? -1.536 -2.117 -24.131 1.00 83.81 79 GLU A C 1
ATOM 651 O O . GLU A 1 79 ? -1.175 -0.939 -24.212 1.00 83.81 79 GLU A O 1
ATOM 656 N N . GLY A 1 80 ? -0.664 -3.128 -24.092 1.00 83.75 80 GLY A N 1
ATOM 657 C CA . GLY A 1 80 ? 0.789 -2.967 -24.107 1.00 83.75 80 GLY A CA 1
ATOM 658 C C . GLY A 1 80 ? 1.424 -2.982 -22.717 1.00 83.75 80 GLY A C 1
ATOM 659 O O . GLY A 1 80 ? 0.852 -3.493 -21.755 1.00 83.75 80 GLY A O 1
ATOM 660 N N . ASP A 1 81 ? 2.635 -2.434 -22.624 1.00 84.25 81 ASP A N 1
ATOM 661 C CA . ASP A 1 81 ? 3.410 -2.435 -21.388 1.00 84.25 81 ASP A CA 1
ATOM 662 C C . ASP A 1 81 ? 3.171 -1.161 -20.566 1.00 84.25 81 ASP A C 1
ATOM 664 O O . ASP A 1 81 ? 3.374 -0.053 -21.073 1.00 84.25 81 ASP A O 1
ATOM 668 N N . PRO A 1 82 ? 2.768 -1.283 -19.290 1.00 89.94 82 PRO A N 1
ATOM 669 C CA . PRO A 1 82 ? 2.595 -0.126 -18.429 1.00 89.94 82 PRO A CA 1
ATOM 670 C C . PRO A 1 82 ? 3.945 0.487 -18.037 1.00 89.94 82 PRO A C 1
ATOM 672 O O . PRO A 1 82 ? 4.898 -0.214 -17.692 1.00 89.94 82 PRO A O 1
ATOM 675 N N . SER A 1 83 ? 4.008 1.819 -18.051 1.00 93.06 83 SER A N 1
ATOM 676 C CA . SER A 1 83 ? 5.156 2.574 -17.545 1.00 93.06 83 SER A CA 1
ATOM 677 C C . SER A 1 83 ? 5.181 2.596 -16.016 1.00 93.06 83 SER A C 1
ATOM 679 O O . SER A 1 83 ? 4.157 2.383 -15.356 1.00 93.06 83 SER A O 1
ATOM 681 N N . PHE A 1 84 ? 6.331 2.945 -15.437 1.00 93.56 84 PHE A N 1
ATOM 682 C CA . PHE A 1 84 ? 6.472 3.101 -13.991 1.00 93.56 84 PHE A CA 1
ATOM 683 C C . PHE A 1 84 ? 5.411 4.032 -13.400 1.00 93.56 84 PHE A C 1
ATOM 685 O O . PHE A 1 84 ? 4.751 3.672 -12.428 1.00 93.56 84 PHE A O 1
ATOM 692 N N . LEU A 1 85 ? 5.203 5.208 -13.999 1.00 93.81 85 LEU A N 1
ATOM 693 C CA . LEU A 1 85 ? 4.249 6.198 -13.502 1.00 93.81 85 LEU A CA 1
ATOM 694 C C . LEU A 1 85 ? 2.812 5.664 -13.483 1.00 93.81 85 LEU A C 1
ATOM 696 O O . LEU A 1 85 ? 2.077 5.923 -12.527 1.00 93.81 85 LEU A O 1
ATOM 700 N N . VAL A 1 86 ? 2.419 4.893 -14.498 1.00 93.31 86 VAL A N 1
ATOM 701 C CA . VAL A 1 86 ? 1.069 4.322 -14.616 1.00 93.31 86 VAL A CA 1
ATOM 702 C C . VAL A 1 86 ? 0.796 3.264 -13.546 1.00 93.31 86 VAL A C 1
ATOM 704 O O . VAL A 1 86 ? -0.341 3.145 -13.096 1.00 93.31 86 VAL A O 1
ATOM 707 N N . ILE A 1 87 ? 1.818 2.532 -13.097 1.00 93.50 87 ILE A N 1
ATOM 708 C CA . ILE A 1 87 ? 1.676 1.524 -12.035 1.00 93.50 87 ILE A CA 1
ATOM 709 C C . ILE A 1 87 ? 1.839 2.159 -10.648 1.00 93.50 87 ILE A C 1
ATOM 711 O O . ILE A 1 87 ? 1.040 1.921 -9.742 1.00 93.50 87 ILE A O 1
ATOM 715 N N . ALA A 1 88 ? 2.870 2.985 -10.470 1.00 92.94 88 ALA A N 1
ATOM 716 C CA . ALA A 1 88 ? 3.246 3.538 -9.175 1.00 92.94 88 ALA A CA 1
ATOM 717 C C . ALA A 1 88 ? 2.221 4.554 -8.653 1.00 92.94 88 ALA A C 1
ATOM 719 O O . ALA A 1 88 ? 1.939 4.576 -7.456 1.00 92.94 88 ALA A O 1
ATOM 720 N N . SER A 1 89 ? 1.630 5.375 -9.527 1.00 92.94 89 SER A N 1
ATOM 721 C CA . SER A 1 89 ? 0.648 6.379 -9.099 1.00 92.94 89 SER A CA 1
ATOM 722 C C . SER A 1 89 ? -0.614 5.777 -8.454 1.00 92.94 89 SER A C 1
ATOM 724 O O . SER A 1 89 ? -0.904 6.157 -7.314 1.00 92.94 89 SER A O 1
ATOM 726 N N . PRO A 1 90 ? -1.343 4.812 -9.062 1.00 93.69 90 PRO A N 1
ATOM 727 C CA . PRO A 1 90 ? -2.474 4.178 -8.391 1.00 93.69 90 PRO A CA 1
ATOM 728 C C . PRO A 1 90 ? -2.030 3.338 -7.193 1.00 93.69 90 PRO A C 1
ATOM 730 O O . PRO A 1 90 ? -2.760 3.290 -6.205 1.00 93.69 90 PRO A O 1
ATOM 733 N N . TYR A 1 91 ? -0.837 2.730 -7.231 1.00 92.81 91 TYR A N 1
ATOM 734 C CA . TYR A 1 91 ? -0.303 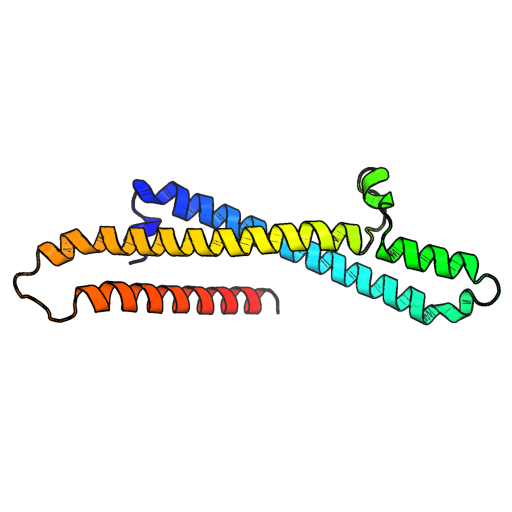1.978 -6.096 1.00 92.81 91 TYR A CA 1
ATOM 735 C C . TYR A 1 91 ? -0.148 2.852 -4.851 1.00 92.81 91 TYR A C 1
ATOM 737 O O . TYR A 1 91 ? -0.633 2.479 -3.785 1.00 92.81 91 TYR A O 1
ATOM 745 N N . VAL A 1 92 ? 0.476 4.029 -4.972 1.00 93.94 92 VAL A N 1
ATOM 746 C CA . VAL A 1 92 ? 0.668 4.943 -3.835 1.00 93.94 92 VAL A CA 1
ATOM 747 C C . VAL A 1 92 ? -0.680 5.390 -3.274 1.00 93.94 92 VAL A C 1
ATOM 749 O O . VAL A 1 92 ? -0.892 5.307 -2.065 1.00 93.94 92 VAL A O 1
ATOM 752 N N . VAL A 1 93 ? -1.617 5.792 -4.139 1.00 95.38 93 VAL A N 1
ATOM 753 C CA . VAL A 1 93 ? -2.966 6.200 -3.715 1.00 95.38 93 VAL A CA 1
ATOM 754 C C . VAL A 1 93 ? -3.673 5.059 -2.982 1.00 95.38 93 VAL A C 1
ATOM 756 O O . VAL A 1 93 ? -4.189 5.253 -1.878 1.00 95.38 93 VAL A O 1
ATOM 759 N N . LEU A 1 94 ? -3.658 3.854 -3.555 1.00 93.12 94 LEU A N 1
ATOM 760 C CA . LEU A 1 94 ? -4.274 2.674 -2.959 1.00 93.12 94 LEU A CA 1
ATOM 761 C C . LEU A 1 94 ? -3.622 2.314 -1.619 1.00 93.12 94 LEU A C 1
ATOM 763 O O . LEU A 1 94 ? -4.335 2.037 -0.654 1.00 93.12 94 LEU A O 1
ATOM 767 N N . ALA A 1 95 ? -2.293 2.342 -1.532 1.00 87.88 95 ALA A N 1
ATOM 768 C CA . ALA A 1 95 ? -1.552 2.041 -0.313 1.00 87.88 95 ALA A CA 1
ATOM 769 C C . ALA A 1 95 ? -1.876 3.046 0.803 1.00 87.88 95 ALA A C 1
ATOM 771 O O . ALA A 1 95 ? -2.150 2.642 1.937 1.00 87.88 95 ALA A O 1
ATOM 772 N N . THR A 1 96 ? -1.934 4.344 0.487 1.00 93.06 96 THR A N 1
ATOM 773 C CA . THR A 1 96 ? -2.320 5.386 1.448 1.00 93.06 96 THR A CA 1
ATOM 774 C C . THR A 1 96 ? -3.755 5.195 1.937 1.00 93.06 96 THR A C 1
ATOM 776 O O . THR A 1 96 ? -3.991 5.189 3.149 1.00 93.06 96 THR A O 1
ATOM 779 N N . LEU A 1 97 ? -4.709 4.975 1.026 1.00 92.25 97 LEU A N 1
ATOM 780 C CA . LEU A 1 97 ? -6.109 4.726 1.385 1.00 92.25 97 LEU A CA 1
ATOM 781 C C . LEU A 1 97 ? -6.266 3.454 2.222 1.00 92.25 97 LEU A C 1
ATOM 783 O O . LEU A 1 97 ? -7.010 3.448 3.201 1.00 92.25 97 LEU A O 1
ATOM 787 N N . THR A 1 98 ? -5.534 2.395 1.878 1.00 88.19 98 THR A N 1
ATOM 788 C CA . THR A 1 98 ? -5.559 1.130 2.621 1.00 88.19 98 THR A CA 1
ATOM 789 C C . THR A 1 98 ? -5.002 1.317 4.024 1.00 88.19 98 THR A C 1
ATOM 791 O O . THR A 1 98 ? -5.617 0.860 4.979 1.00 88.19 98 THR A O 1
ATOM 794 N N . SER A 1 99 ? -3.885 2.029 4.185 1.00 85.69 99 SER A N 1
ATOM 795 C CA . SER A 1 99 ? -3.302 2.319 5.502 1.00 85.69 99 SER A CA 1
ATOM 796 C C . SER A 1 99 ? -4.259 3.128 6.390 1.00 85.69 99 SER A C 1
ATOM 798 O O . SER A 1 99 ? -4.514 2.780 7.551 1.00 85.69 99 SER A O 1
ATOM 800 N N . TYR A 1 100 ? -4.877 4.163 5.817 1.00 89.75 100 TYR A N 1
ATOM 801 C CA . TYR A 1 100 ? -5.905 4.949 6.494 1.00 89.75 100 TYR A CA 1
ATOM 802 C C . TYR A 1 100 ? -7.113 4.089 6.898 1.00 89.75 100 TYR A C 1
ATOM 804 O O . TYR A 1 100 ? -7.546 4.114 8.055 1.00 89.75 100 TYR A O 1
ATOM 812 N N . PHE A 1 101 ? -7.627 3.269 5.979 1.00 88.62 101 PHE A N 1
ATOM 813 C CA . PHE A 1 101 ? -8.774 2.405 6.241 1.00 88.62 101 PHE A CA 1
ATOM 814 C C . PHE A 1 101 ? -8.462 1.321 7.279 1.00 88.62 101 PHE A C 1
ATOM 816 O O . PHE A 1 101 ? -9.277 1.090 8.170 1.00 88.62 101 PHE A O 1
ATOM 823 N N . THR A 1 102 ? -7.275 0.708 7.239 1.00 86.38 102 THR A N 1
ATOM 824 C CA . THR A 1 102 ? -6.799 -0.238 8.265 1.00 86.38 102 THR A CA 1
ATOM 825 C C . THR A 1 102 ? -6.815 0.405 9.648 1.00 86.38 102 THR A C 1
ATOM 827 O O . THR A 1 102 ? -7.254 -0.214 10.620 1.00 86.38 102 THR A O 1
ATOM 830 N N . SER A 1 103 ? -6.413 1.675 9.739 1.00 85.31 103 SER A N 1
ATOM 831 C CA . SER A 1 103 ? -6.426 2.424 10.998 1.00 85.31 103 SER A CA 1
ATOM 832 C C . SER A 1 103 ? -7.854 2.614 11.523 1.00 85.31 103 SER A C 1
ATOM 834 O O . SER A 1 103 ? -8.124 2.351 12.699 1.00 85.31 103 SER A O 1
ATOM 836 N N . ILE A 1 104 ? -8.802 2.985 10.653 1.00 89.25 104 ILE A N 1
ATOM 837 C CA . ILE A 1 104 ? -10.231 3.080 11.005 1.00 89.25 104 ILE A CA 1
ATOM 838 C C . ILE A 1 104 ? -10.786 1.719 11.422 1.00 89.25 104 ILE A C 1
ATOM 840 O O . ILE A 1 104 ? -11.465 1.618 12.444 1.00 89.25 104 ILE A O 1
ATOM 844 N N . TYR A 1 105 ? -10.500 0.674 10.651 1.00 86.50 105 TYR A N 1
ATOM 845 C CA . TYR A 1 105 ? -10.957 -0.682 10.922 1.00 86.50 105 TYR A CA 1
ATOM 846 C C . TYR A 1 105 ? -10.479 -1.156 12.301 1.00 86.50 105 TYR A C 1
ATOM 848 O O . TYR A 1 105 ? -11.276 -1.644 13.105 1.00 86.50 105 TYR A O 1
ATOM 856 N N . GLY A 1 106 ? -9.210 -0.899 12.632 1.00 83.69 106 GLY A N 1
ATOM 857 C CA . GLY A 1 106 ? -8.648 -1.151 13.957 1.00 83.69 106 GLY A CA 1
ATOM 858 C C . GLY A 1 106 ? -9.348 -0.364 15.071 1.00 83.69 106 GLY A C 1
ATOM 859 O O . GLY A 1 106 ? -9.637 -0.927 16.128 1.00 83.69 106 GLY A O 1
ATOM 860 N N . LEU A 1 107 ? -9.680 0.913 14.849 1.00 86.19 107 LEU A N 1
ATOM 861 C CA . LEU A 1 107 ? -10.432 1.722 15.821 1.00 86.19 107 LEU A CA 1
ATOM 862 C C . LEU A 1 107 ? -11.850 1.188 16.048 1.00 86.19 107 LEU A C 1
ATOM 864 O O . LEU A 1 107 ? -12.274 1.055 17.197 1.00 86.19 107 LEU A O 1
ATOM 868 N N . ARG A 1 108 ? -12.573 0.833 14.980 1.00 86.69 108 ARG A N 1
ATOM 869 C CA . ARG A 1 108 ? -13.916 0.234 15.079 1.00 86.69 108 ARG A CA 1
ATOM 870 C C . ARG A 1 108 ? -13.882 -1.100 15.807 1.00 86.69 108 ARG A C 1
ATOM 872 O O . ARG A 1 108 ? -14.746 -1.374 16.638 1.00 86.69 108 ARG A O 1
ATOM 879 N N . TRP A 1 109 ? -12.845 -1.890 15.561 1.00 82.88 109 TRP A N 1
ATOM 880 C CA . TRP A 1 109 ? -12.643 -3.136 16.274 1.00 82.88 109 TRP A CA 1
ATOM 881 C C . TRP A 1 109 ? -12.420 -2.918 17.776 1.00 82.88 109 TRP A C 1
ATOM 883 O O . TRP A 1 109 ? -13.069 -3.578 18.592 1.00 82.88 109 TRP A O 1
ATOM 893 N N . ARG A 1 110 ? -11.584 -1.942 18.161 1.00 82.44 110 ARG A N 1
ATOM 894 C CA . ARG A 1 110 ? -11.404 -1.554 19.574 1.00 82.44 110 ARG A CA 1
ATOM 895 C C . ARG A 1 110 ? -12.710 -1.073 20.201 1.00 82.44 110 ARG A C 1
ATOM 897 O O . ARG A 1 110 ? -13.064 -1.543 21.277 1.00 82.44 110 ARG A O 1
ATOM 904 N N . GLN A 1 111 ? -13.457 -0.219 19.502 1.00 85.56 111 GLN A N 1
ATOM 905 C CA . GLN A 1 111 ? -14.753 0.283 19.958 1.00 85.56 111 GLN A CA 1
ATOM 906 C C . GLN A 1 111 ? -15.734 -0.866 20.252 1.00 85.56 111 GLN A C 1
ATOM 908 O O . GLN A 1 111 ? -16.350 -0.893 21.318 1.00 85.56 111 GLN A O 1
ATOM 913 N N . ALA A 1 112 ? -15.849 -1.845 19.353 1.00 85.75 112 ALA A N 1
ATOM 914 C CA . ALA A 1 112 ? -16.730 -2.996 19.544 1.00 85.75 112 ALA A CA 1
ATOM 915 C C . ALA A 1 112 ? -16.317 -3.881 20.729 1.00 85.75 112 ALA A C 1
ATOM 917 O O . ALA A 1 112 ? -17.170 -4.411 21.444 1.00 85.75 112 ALA A O 1
ATOM 918 N N . MET A 1 113 ? -15.011 -4.039 20.962 1.00 81.31 113 MET A N 1
ATOM 919 C CA . MET A 1 113 ? -14.519 -4.741 22.145 1.00 81.31 113 MET A CA 1
ATOM 920 C C . MET A 1 113 ? -14.893 -3.981 23.420 1.00 81.31 113 MET A C 1
ATOM 922 O O . MET A 1 113 ? -15.481 -4.585 24.313 1.00 81.31 113 MET A O 1
ATOM 926 N N . THR A 1 114 ? -14.656 -2.670 23.490 1.00 81.75 114 THR A N 1
ATOM 927 C CA . THR A 1 114 ? -15.019 -1.857 24.660 1.00 81.75 114 THR A CA 1
ATOM 928 C C . THR A 1 114 ? -16.512 -1.958 24.983 1.00 81.75 114 THR A C 1
ATOM 930 O O . THR A 1 114 ? -16.869 -2.328 26.102 1.00 81.75 114 THR A O 1
ATOM 933 N N . TRP A 1 115 ? -17.397 -1.728 24.007 1.00 82.25 115 TRP A N 1
ATOM 934 C CA . TRP A 1 115 ? -18.849 -1.799 24.230 1.00 82.25 115 TRP A CA 1
ATOM 935 C C . TRP A 1 115 ? -19.344 -3.204 24.570 1.00 82.25 115 TRP A C 1
ATOM 937 O O . TRP A 1 115 ? -20.240 -3.350 25.395 1.00 82.25 115 TRP A O 1
ATOM 947 N N . GLY A 1 116 ? -18.731 -4.245 24.005 1.00 79.62 116 GLY A N 1
ATOM 948 C CA . GLY A 1 116 ? -19.061 -5.624 24.358 1.00 79.62 116 GLY A CA 1
ATOM 949 C C . GLY A 1 116 ? -18.645 -6.017 25.781 1.00 79.62 116 GLY A C 1
ATOM 950 O O . GLY A 1 116 ? -19.231 -6.939 26.347 1.00 79.62 116 GLY A O 1
ATOM 951 N N . TYR A 1 117 ? -17.644 -5.350 26.364 1.00 77.50 117 TYR A N 1
ATOM 952 C CA . TYR A 1 117 ? -17.152 -5.648 27.715 1.00 77.50 117 TYR A CA 1
ATOM 953 C C . TYR A 1 117 ? -17.790 -4.783 28.807 1.00 77.50 117 TYR A C 1
ATOM 955 O O . TYR A 1 117 ? -17.946 -5.276 29.923 1.00 77.50 117 TYR A O 1
ATOM 963 N N . ILE A 1 118 ? -18.218 -3.550 28.505 1.00 80.88 118 ILE A N 1
ATOM 964 C CA . ILE A 1 118 ? -18.835 -2.636 29.487 1.00 80.88 118 ILE A CA 1
ATOM 965 C C . ILE A 1 118 ? -19.989 -3.286 30.286 1.00 80.88 118 ILE A C 1
ATOM 967 O O . ILE A 1 118 ? -19.951 -3.207 31.515 1.00 80.88 118 ILE A O 1
ATOM 971 N N . PRO A 1 119 ? -20.984 -3.964 29.673 1.00 81.25 119 PRO A N 1
ATOM 972 C CA . PRO A 1 119 ? -22.085 -4.580 30.421 1.00 81.25 119 PRO A CA 1
ATOM 973 C C . PRO A 1 119 ? -21.621 -5.687 31.369 1.00 81.25 119 PRO A C 1
ATOM 975 O O . PRO A 1 119 ? -22.125 -5.804 32.480 1.00 81.25 119 PRO A O 1
ATOM 978 N N . ARG A 1 120 ? -20.628 -6.476 30.943 1.00 77.44 120 ARG A N 1
ATOM 979 C CA . ARG A 1 120 ? -20.072 -7.583 31.730 1.00 77.44 120 ARG A CA 1
ATOM 980 C C . ARG A 1 120 ? -19.179 -7.103 32.869 1.00 77.44 120 ARG A C 1
ATOM 982 O O . ARG A 1 120 ? -18.982 -7.828 33.834 1.00 77.44 120 ARG A O 1
ATOM 989 N N . TRP A 1 121 ? -18.631 -5.900 32.740 1.00 73.31 121 TRP A N 1
ATOM 990 C CA . TRP A 1 121 ? -17.852 -5.259 33.789 1.00 73.31 121 TRP A CA 1
ATOM 991 C C . TRP A 1 121 ? -18.747 -4.574 34.829 1.00 73.31 121 TRP A C 1
ATOM 993 O O . TRP A 1 121 ? -18.505 -4.710 36.020 1.00 73.31 121 TRP A O 1
ATOM 1003 N N . ARG A 1 122 ? -19.845 -3.936 34.401 1.00 75.50 122 ARG A N 1
ATOM 1004 C CA . ARG A 1 122 ? -20.854 -3.360 35.312 1.00 75.50 122 ARG A CA 1
ATOM 1005 C C . ARG A 1 122 ? -21.549 -4.386 36.212 1.00 75.50 122 ARG A C 1
ATOM 1007 O O . ARG A 1 122 ? -22.132 -3.998 37.213 1.00 75.50 122 ARG A O 1
ATOM 1014 N N . SER A 1 123 ? -21.513 -5.667 35.853 1.00 77.38 123 SER A N 1
ATOM 1015 C CA . SER A 1 123 ? -22.077 -6.759 36.654 1.00 77.38 123 SER A CA 1
ATOM 1016 C C . SER A 1 123 ? -21.094 -7.366 37.663 1.00 77.38 123 SER A C 1
ATOM 1018 O O . SER A 1 123 ? -21.413 -8.390 38.257 1.00 77.38 123 SER A O 1
ATOM 1020 N N . VAL A 1 124 ? -19.880 -6.821 37.806 1.00 75.69 124 VAL A N 1
ATOM 1021 C CA . VAL A 1 124 ? -18.875 -7.334 38.750 1.00 75.69 124 VAL A CA 1
ATOM 1022 C C . VAL A 1 124 ? -19.073 -6.660 40.107 1.00 75.69 124 VAL A C 1
ATOM 1024 O O . VAL A 1 124 ? -19.105 -5.438 40.190 1.00 75.69 124 VAL A O 1
ATOM 1027 N N . GLU A 1 125 ? -19.206 -7.460 41.166 1.00 70.44 125 GLU A N 1
ATOM 1028 C CA . GLU A 1 125 ? -19.517 -6.984 42.526 1.00 70.44 125 GLU A CA 1
ATOM 1029 C C . GLU A 1 125 ? -18.335 -6.298 43.234 1.00 70.44 125 GLU A C 1
ATOM 1031 O O . GLU A 1 125 ? -18.537 -5.558 44.192 1.00 70.44 125 GLU A O 1
ATOM 1036 N N . GLN A 1 126 ? -17.102 -6.529 42.775 1.00 74.31 126 GLN A N 1
ATOM 1037 C CA . GLN A 1 126 ? -15.888 -5.941 43.342 1.00 74.31 126 GLN A CA 1
ATOM 1038 C C . GLN A 1 126 ? -15.298 -4.892 42.400 1.00 74.31 126 GLN A C 1
ATOM 1040 O O . GLN A 1 126 ? -15.084 -5.165 41.215 1.00 74.31 126 GLN A O 1
ATOM 1045 N N . GLU A 1 127 ? -14.976 -3.711 42.934 1.00 67.69 127 GLU A N 1
ATOM 1046 C CA . GLU A 1 127 ? -14.156 -2.749 42.203 1.00 67.69 127 GLU A CA 1
ATOM 1047 C C . GLU A 1 127 ? -12.746 -3.309 42.020 1.00 67.69 127 GLU A C 1
ATOM 1049 O O . GLU A 1 127 ? -12.040 -3.635 42.973 1.00 67.69 127 GLU A O 1
ATOM 1054 N N . ILE A 1 128 ? -12.341 -3.423 40.759 1.00 70.00 128 ILE A N 1
ATOM 1055 C CA . ILE A 1 128 ? -10.991 -3.820 40.381 1.00 70.00 128 ILE A CA 1
ATOM 1056 C C . ILE A 1 128 ? -10.248 -2.547 39.984 1.00 70.00 128 ILE A C 1
ATOM 1058 O O . ILE A 1 128 ? -10.569 -1.921 38.968 1.00 70.00 128 ILE A O 1
ATOM 1062 N N . GLU A 1 129 ? -9.244 -2.171 40.773 1.00 75.75 129 GLU A N 1
ATOM 1063 C CA . GLU A 1 129 ? -8.404 -1.007 40.497 1.00 75.75 129 GLU A CA 1
ATOM 1064 C C . GLU A 1 129 ? -7.738 -1.125 39.115 1.00 75.75 129 GLU A C 1
ATOM 1066 O O . GLU A 1 129 ? -7.226 -2.178 38.717 1.00 75.75 129 GLU A O 1
ATOM 1071 N N . GLY A 1 130 ? -7.788 -0.040 38.339 1.00 75.69 130 GLY A N 1
ATOM 1072 C CA . GLY A 1 130 ? -7.208 0.004 36.995 1.00 75.69 130 GLY A CA 1
ATOM 1073 C C . GLY A 1 130 ? -7.962 -0.816 35.940 1.00 75.69 130 GLY A C 1
ATOM 1074 O O . GLY A 1 130 ? -7.443 -1.019 34.842 1.00 75.69 130 GLY A O 1
ATOM 1075 N N . ALA A 1 131 ? -9.188 -1.282 36.204 1.00 71.06 131 ALA A N 1
ATOM 1076 C CA . ALA A 1 131 ? -9.948 -2.067 35.227 1.00 71.06 131 ALA A CA 1
ATOM 1077 C C . ALA A 1 131 ? -10.209 -1.328 33.900 1.00 71.06 131 ALA A C 1
ATOM 1079 O O . ALA A 1 131 ? -10.137 -1.933 32.828 1.00 71.06 131 ALA A O 1
ATOM 1080 N N . SER A 1 132 ? -10.453 -0.015 33.946 1.00 73.06 132 SER A N 1
ATOM 1081 C CA . SER A 1 132 ? -10.634 0.817 32.748 1.00 73.06 132 SER A CA 1
ATOM 1082 C C . SER A 1 132 ? -9.356 0.930 31.906 1.00 73.06 132 SER A C 1
ATOM 1084 O O . SER A 1 132 ? -9.440 0.963 30.676 1.00 73.06 132 SER A O 1
ATOM 1086 N N . GLN A 1 133 ? -8.184 0.937 32.551 1.00 76.50 133 GLN A N 1
ATOM 1087 C CA . GLN A 1 133 ? -6.880 0.916 31.886 1.00 76.50 133 GLN A CA 1
ATOM 1088 C C . GLN A 1 133 ? -6.622 -0.448 31.250 1.00 76.50 133 GLN A C 1
ATOM 1090 O O . GLN A 1 133 ? -6.325 -0.509 30.060 1.00 76.50 133 GLN A O 1
ATOM 1095 N N . ARG A 1 134 ? -6.837 -1.546 31.989 1.00 78.00 134 ARG A N 1
ATOM 1096 C CA . ARG A 1 134 ? -6.644 -2.915 31.476 1.00 78.00 134 ARG A CA 1
ATOM 1097 C C . ARG A 1 134 ? -7.500 -3.196 30.245 1.00 78.00 134 ARG A C 1
ATOM 1099 O O . ARG A 1 134 ? -6.993 -3.721 29.264 1.00 78.00 134 ARG A O 1
ATOM 1106 N N . ILE A 1 135 ? -8.764 -2.762 30.231 1.00 75.62 135 ILE A N 1
ATOM 1107 C CA . ILE A 1 135 ? -9.633 -2.920 29.052 1.00 75.62 135 ILE A CA 1
ATOM 1108 C C . ILE A 1 135 ? -9.041 -2.219 27.821 1.00 75.62 135 ILE A C 1
ATOM 1110 O O . ILE A 1 135 ? -9.089 -2.775 26.724 1.00 75.62 135 ILE A O 1
ATOM 1114 N N . GLN A 1 136 ? -8.474 -1.022 27.973 1.00 74.94 136 GLN A N 1
ATOM 1115 C CA . GLN A 1 136 ? -7.891 -0.284 26.851 1.00 74.94 136 GLN A CA 1
ATOM 1116 C C . GLN A 1 136 ? -6.528 -0.853 26.431 1.00 74.94 136 GLN A C 1
ATOM 1118 O O . GLN A 1 136 ? -6.290 -1.067 25.237 1.00 74.94 136 GLN A O 1
ATOM 1123 N N . GLU A 1 137 ? -5.650 -1.137 27.393 1.00 80.31 137 GLU A N 1
ATOM 1124 C CA . GLU A 1 137 ? -4.309 -1.669 27.151 1.00 80.31 137 GLU A CA 1
ATOM 1125 C C . GLU A 1 137 ? -4.336 -3.086 26.579 1.00 80.31 137 GLU A C 1
ATOM 1127 O O . GLU A 1 137 ? -3.632 -3.348 25.602 1.00 80.31 137 GLU A O 1
ATOM 1132 N N . ASP A 1 138 ? -5.175 -3.977 27.112 1.00 79.25 138 ASP A N 1
ATOM 1133 C CA . ASP A 1 138 ? -5.292 -5.355 26.629 1.00 79.25 138 ASP A CA 1
ATOM 1134 C C . ASP A 1 138 ? -5.920 -5.398 25.237 1.00 79.25 138 ASP A C 1
ATOM 1136 O O . ASP A 1 138 ? -5.444 -6.137 24.375 1.00 79.25 138 ASP A O 1
ATOM 1140 N N . CYS A 1 139 ? -6.923 -4.555 24.959 1.00 72.31 139 CYS A N 1
ATOM 1141 C CA . CYS A 1 139 ? -7.482 -4.435 23.609 1.00 72.31 139 CYS A CA 1
ATOM 1142 C C . CYS A 1 139 ? -6.437 -3.932 22.604 1.00 72.31 139 CYS A C 1
ATOM 1144 O O . CYS A 1 139 ? -6.388 -4.418 21.472 1.00 72.31 139 CYS A O 1
ATOM 1146 N N . ASN A 1 140 ? -5.586 -2.980 22.998 1.00 76.38 140 ASN A N 1
ATOM 1147 C CA . ASN A 1 140 ? -4.495 -2.499 22.150 1.00 76.38 140 ASN A CA 1
ATOM 1148 C C . ASN A 1 140 ? -3.431 -3.588 21.933 1.00 76.38 140 ASN A C 1
ATOM 1150 O O . ASN A 1 140 ? -3.018 -3.838 20.801 1.00 76.38 140 ASN A O 1
ATOM 1154 N N . ARG A 1 141 ? -3.015 -4.273 23.003 1.00 80.75 141 ARG A N 1
ATOM 1155 C CA . ARG A 1 141 ? -2.014 -5.346 22.949 1.00 80.75 141 ARG A CA 1
ATOM 1156 C C . ARG A 1 141 ? -2.503 -6.513 22.088 1.00 80.75 141 ARG A C 1
ATOM 1158 O O . ARG A 1 141 ? -1.765 -6.988 21.230 1.00 80.75 141 ARG A O 1
ATOM 1165 N N . PHE A 1 142 ? -3.767 -6.905 22.241 1.00 75.38 142 PHE A N 1
ATOM 1166 C CA . PHE A 1 142 ? -4.412 -7.931 21.423 1.00 75.38 142 PHE A CA 1
ATOM 1167 C C . PHE A 1 142 ? -4.489 -7.535 19.944 1.00 75.38 142 PHE A C 1
ATOM 1169 O O . PHE A 1 142 ? -4.196 -8.357 19.077 1.00 75.38 142 PHE A O 1
ATOM 1176 N N . ALA A 1 143 ? -4.818 -6.273 19.647 1.00 72.31 143 ALA A N 1
ATOM 1177 C CA . ALA A 1 143 ? -4.857 -5.792 18.270 1.00 72.31 143 ALA A CA 1
ATOM 1178 C C . ALA A 1 143 ? -3.488 -5.893 17.581 1.00 72.31 143 ALA A C 1
ATOM 1180 O O . ALA A 1 143 ? -3.412 -6.405 16.466 1.00 72.31 143 ALA A O 1
ATOM 1181 N N . ARG A 1 144 ? -2.410 -5.501 18.274 1.00 75.25 144 ARG A N 1
ATOM 1182 C CA . ARG A 1 144 ? -1.038 -5.628 17.753 1.00 75.25 144 ARG A CA 1
ATOM 1183 C C . ARG A 1 144 ? -0.612 -7.082 17.538 1.00 75.25 144 ARG A C 1
ATOM 1185 O O . ARG A 1 144 ? 0.095 -7.367 16.581 1.00 75.25 144 ARG A O 1
ATOM 1192 N N . ILE A 1 145 ? -1.040 -8.002 18.408 1.00 78.12 145 ILE A N 1
ATOM 1193 C CA . ILE A 1 145 ? -0.754 -9.441 18.259 1.00 78.12 145 ILE A CA 1
ATOM 1194 C C . ILE A 1 145 ? -1.442 -10.010 17.012 1.00 78.12 145 ILE A C 1
ATOM 1196 O O . ILE A 1 145 ? -0.834 -10.771 16.267 1.00 78.12 145 ILE A O 1
ATOM 1200 N N . ILE A 1 146 ? -2.701 -9.645 16.766 1.00 73.81 146 ILE A N 1
ATOM 1201 C CA . ILE A 1 146 ? -3.431 -10.102 15.574 1.00 73.81 146 ILE A CA 1
ATOM 1202 C C . ILE A 1 146 ? -2.830 -9.506 14.296 1.00 73.81 146 ILE A C 1
ATOM 1204 O O . ILE A 1 146 ? -2.714 -10.214 13.299 1.00 73.81 146 ILE A O 1
ATOM 1208 N N . GLU A 1 147 ? -2.402 -8.242 14.330 1.00 70.25 147 GLU A N 1
ATOM 1209 C CA . GLU A 1 147 ? -1.686 -7.605 13.220 1.00 70.25 147 GLU A CA 1
ATOM 1210 C C . GLU A 1 147 ? -0.367 -8.327 12.909 1.00 70.25 147 GLU A C 1
ATOM 1212 O O . GLU A 1 147 ? -0.119 -8.679 11.755 1.00 70.25 147 GLU A O 1
ATOM 1217 N N . SER A 1 148 ? 0.450 -8.619 13.929 1.00 74.88 148 SER A N 1
ATOM 1218 C CA . SER A 1 148 ? 1.731 -9.305 13.728 1.00 74.88 148 SER A CA 1
ATOM 1219 C C . SER A 1 148 ? 1.552 -10.738 13.221 1.00 74.88 148 SER A C 1
ATOM 1221 O O . SER A 1 148 ? 2.243 -11.136 12.282 1.00 74.88 148 SER A O 1
ATOM 1223 N N . LEU A 1 149 ? 0.594 -11.492 13.774 1.00 76.69 149 LEU A N 1
ATOM 1224 C CA . LEU A 1 149 ? 0.243 -12.835 13.303 1.00 76.69 149 LEU A CA 1
ATOM 1225 C C . LEU A 1 149 ? -0.264 -12.814 11.860 1.00 76.69 149 LEU A C 1
ATOM 1227 O O . LEU A 1 149 ? 0.175 -13.625 11.047 1.00 76.69 149 LEU A O 1
ATOM 1231 N N . GLY A 1 150 ? -1.152 -11.877 11.520 1.00 71.31 150 GLY A N 1
ATOM 1232 C CA . GLY A 1 150 ? -1.662 -11.729 10.157 1.00 71.31 150 GLY A CA 1
ATOM 1233 C C . GLY A 1 150 ? -0.541 -11.456 9.156 1.00 71.31 150 GLY A C 1
ATOM 1234 O O . GLY A 1 150 ? -0.473 -12.095 8.107 1.00 71.31 150 GLY A O 1
ATOM 1235 N N . LEU A 1 151 ? 0.391 -10.570 9.513 1.00 67.62 151 LEU A N 1
ATOM 1236 C CA . LEU A 1 151 ? 1.535 -10.221 8.672 1.00 67.62 151 LEU A CA 1
ATOM 1237 C C . LEU A 1 151 ? 2.496 -11.408 8.485 1.00 67.62 151 LEU A C 1
ATOM 1239 O O . LEU A 1 151 ? 3.010 -11.613 7.386 1.00 67.62 151 LEU A O 1
ATOM 1243 N N . GLN A 1 152 ? 2.698 -12.224 9.524 1.00 72.38 152 GLN A N 1
ATOM 1244 C CA . GLN A 1 152 ? 3.481 -13.461 9.437 1.00 72.38 152 GLN A CA 1
ATOM 1245 C C . GLN A 1 152 ? 2.826 -14.504 8.524 1.00 72.38 1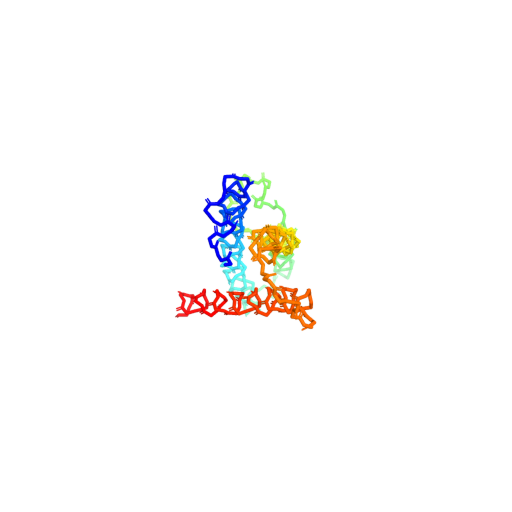52 GLN A C 1
ATOM 1247 O O . GLN A 1 152 ? 3.515 -15.078 7.685 1.00 72.38 152 GLN A O 1
ATOM 1252 N N . ILE A 1 153 ? 1.509 -14.712 8.635 1.00 71.81 153 ILE A N 1
ATOM 1253 C CA . ILE A 1 153 ? 0.767 -15.652 7.778 1.00 71.81 153 ILE A CA 1
ATOM 1254 C C . ILE A 1 153 ? 0.860 -15.226 6.311 1.00 71.81 153 ILE A C 1
ATOM 1256 O O . ILE A 1 153 ? 1.185 -16.040 5.452 1.00 71.81 153 ILE A O 1
ATOM 1260 N N . VAL A 1 154 ? 0.625 -13.943 6.023 1.00 63.88 154 VAL A N 1
ATOM 12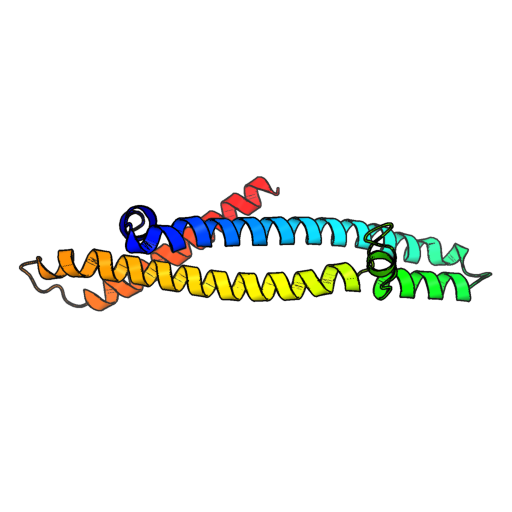61 C CA . VAL A 1 154 ? 0.701 -13.412 4.654 1.00 63.88 154 VAL A CA 1
ATOM 1262 C C . VAL A 1 154 ? 2.110 -13.576 4.080 1.00 63.88 154 VAL A C 1
ATOM 1264 O O . VAL A 1 154 ? 2.253 -14.031 2.948 1.00 63.88 154 VAL A O 1
ATOM 1267 N N . ARG A 1 155 ? 3.162 -13.290 4.859 1.00 62.00 155 ARG A N 1
ATOM 1268 C CA . ARG A 1 155 ? 4.549 -13.534 4.425 1.00 62.00 155 ARG A CA 1
ATOM 1269 C C . ARG A 1 155 ? 4.835 -15.006 4.154 1.00 62.00 155 ARG A C 1
ATOM 1271 O O . ARG A 1 155 ? 5.485 -15.297 3.160 1.00 62.00 155 ARG A O 1
ATOM 1278 N N . ALA A 1 156 ? 4.352 -15.908 5.004 1.00 71.00 156 ALA A N 1
ATOM 1279 C CA . ALA A 1 156 ? 4.556 -17.344 4.839 1.00 71.00 156 ALA A CA 1
ATOM 1280 C C . ALA A 1 156 ? 3.860 -17.911 3.591 1.00 71.00 156 ALA A C 1
ATOM 1282 O O . ALA A 1 156 ? 4.317 -18.905 3.052 1.00 71.00 156 ALA A O 1
ATOM 1283 N N . VAL A 1 157 ? 2.769 -17.292 3.132 1.00 69.38 157 VAL A N 1
ATOM 1284 C CA . VAL A 1 157 ? 2.086 -17.681 1.885 1.00 69.38 157 VAL A CA 1
ATOM 1285 C C . VAL A 1 157 ? 2.766 -17.083 0.647 1.00 69.38 157 VAL A C 1
ATOM 1287 O O . VAL A 1 157 ? 2.690 -17.662 -0.431 1.00 69.38 157 VAL A O 1
ATOM 1290 N N . MET A 1 158 ? 3.403 -15.916 0.782 1.00 49.22 158 MET A N 1
ATOM 1291 C CA . MET A 1 158 ? 4.106 -15.236 -0.317 1.00 49.22 158 MET A CA 1
ATOM 1292 C C . MET A 1 158 ? 5.575 -15.662 -0.481 1.00 49.22 158 MET A C 1
ATOM 1294 O O . MET A 1 158 ? 6.210 -15.212 -1.433 1.00 49.22 158 MET A O 1
ATOM 1298 N N . THR A 1 159 ? 6.113 -16.465 0.443 1.00 49.53 159 THR A N 1
ATOM 1299 C CA . THR A 1 159 ? 7.464 -17.053 0.376 1.00 49.53 159 THR A CA 1
ATOM 1300 C C . THR A 1 159 ? 7.346 -18.497 -0.077 1.00 49.53 159 THR A C 1
ATOM 1302 O O . THR A 1 159 ? 8.147 -18.901 -0.945 1.00 49.53 159 THR A O 1
#

InterPro domains:
  IPR009248 SbmA/BacA-like [PF05992] (9-159)

Foldseek 3Di:
DVCLQCVDPVNVCLVPVLVVVLVVLVVLLVVLVVLVVVLVVVLVVLVVCCVVCPVPNVVSVVVNCCQAPNPVCVVVPNDDRDHPCRSVVVSVVSVVVSVVSVVVSLVSQLVSQVVVCVVVVVPDPDDDPCPVVCSNVVSVVVSVVVVVVVVVVVVVVVD